Protein AF-A0A956NXB5-F1 (afdb_monomer)

pLDDT: mean 89.92, std 10.33, range [48.19, 98.12]

Foldseek 3Di:
DDDDPVVCPPPVVVVVCVPVVVVVVVVVVCLVVQDPPNHDDHPCCCVCVVPVVVLLVLVLCCVPPNVVCQQKDCVPPNIDGCPVVCVPPNVPPVSVVSNVD

Solvent-accessible surface area (backbone atoms only — not comparable to full-atom values): 5960 Å² total; per-residue (Å²): 134,86,87,48,77,71,61,51,62,72,79,38,50,68,61,51,44,69,53,49,52,58,51,52,52,52,49,50,48,34,48,75,69,21,24,60,91,64,37,90,42,61,88,54,55,59,60,42,66,78,44,49,52,57,51,48,51,49,54,32,39,25,76,76,76,39,64,73,44,56,54,40,32,66,82,49,82,90,42,40,77,27,54,68,54,36,72,75,73,51,69,53,81,74,50,55,53,62,64,78,105

Secondary structure (DSSP, 8-state):
----HHHHHHH-HHHHHHHHHHHHHHHHHHHHTTBTTSSSB-TTHHHIIIIIHHHHHHHHHHHHT-GGGGTEETTSTT-EE-HHHIIIII--GGGGHHHH-

Radius of gyration: 21.87 Å; Cα contacts (8 Å, |Δi|>4): 60; chains: 1; bounding box: 40×36×57 Å

Sequence (101 aa):
MQFSIKSLFKNQWPLLLSFFVPAFILLGIYIVQGVYPFGNDSLMTVDLGQQYVDFFAYYRQTFYEDPSSFFYSFSKAIGGDMVGLWAYYLTSPFNIIFVIF

Mean predicted aligned error: 7.04 Å

Structure (mmCIF, N/CA/C/O backbone):
data_AF-A0A956NXB5-F1
#
_entry.id   AF-A0A956NXB5-F1
#
loop_
_atom_site.group_PDB
_atom_site.id
_atom_site.type_symbol
_atom_site.label_atom_id
_atom_site.label_alt_id
_atom_site.label_comp_id
_atom_site.label_asym_id
_atom_site.label_entity_id
_atom_site.label_seq_id
_atom_site.pdbx_PDB_ins_code
_atom_site.Cartn_x
_atom_site.Cartn_y
_atom_site.Cartn_z
_atom_site.occupancy
_atom_site.B_iso_or_equiv
_atom_site.auth_seq_id
_atom_site.auth_comp_id
_atom_site.auth_asym_id
_atom_site.auth_atom_id
_atom_site.pdbx_PDB_model_num
ATOM 1 N N . MET A 1 1 ? -4.749 -23.260 33.055 1.00 48.19 1 MET A N 1
ATOM 2 C CA . MET A 1 1 ? -5.227 -21.861 33.007 1.00 48.19 1 MET A CA 1
ATOM 3 C C . MET A 1 1 ? -6.574 -21.856 32.293 1.00 48.19 1 MET A C 1
ATOM 5 O O . MET A 1 1 ? -6.602 -22.016 31.083 1.00 48.19 1 MET A O 1
ATOM 9 N N . GLN A 1 2 ? -7.693 -21.819 33.024 1.00 53.34 2 GLN A N 1
ATOM 10 C CA . GLN A 1 2 ? -9.025 -21.785 32.406 1.00 53.34 2 GLN A CA 1
ATOM 11 C C . GLN A 1 2 ? -9.355 -20.335 32.041 1.00 53.34 2 GLN A C 1
ATOM 13 O O . GLN A 1 2 ? -9.703 -19.538 32.909 1.00 53.34 2 GLN A O 1
ATOM 18 N N . PHE A 1 3 ? -9.197 -19.979 30.766 1.00 57.09 3 PHE A N 1
ATOM 19 C CA . PHE A 1 3 ? -9.703 -18.712 30.242 1.00 57.09 3 PHE A CA 1
ATOM 20 C C . PHE A 1 3 ? -11.235 -18.757 30.310 1.00 57.09 3 PHE A C 1
ATOM 22 O O . PHE A 1 3 ? -11.877 -19.497 29.571 1.00 57.09 3 PHE A O 1
ATOM 29 N N . SER A 1 4 ? -11.827 -18.013 31.243 1.00 64.94 4 SER A N 1
ATOM 30 C CA . SER A 1 4 ? -13.279 -17.884 31.348 1.00 64.94 4 SER A CA 1
ATOM 31 C C . SER A 1 4 ? -13.708 -16.627 30.606 1.00 64.94 4 SER A C 1
ATOM 33 O O . SER A 1 4 ? -13.203 -15.547 30.890 1.00 64.94 4 SER A O 1
ATOM 35 N N . ILE A 1 5 ? -14.679 -16.722 29.694 1.00 66.31 5 ILE A N 1
ATOM 36 C CA . ILE A 1 5 ? -15.220 -15.553 28.970 1.00 66.31 5 ILE A CA 1
ATOM 37 C C . ILE A 1 5 ? -15.674 -14.457 29.951 1.00 66.31 5 ILE A C 1
ATOM 39 O O . ILE A 1 5 ? -15.508 -13.269 29.692 1.00 66.31 5 ILE A O 1
ATOM 43 N N . LYS A 1 6 ? -16.152 -14.840 31.142 1.00 63.31 6 LYS A N 1
ATOM 44 C CA . LYS A 1 6 ? -16.540 -13.896 32.200 1.00 63.31 6 LYS A CA 1
ATOM 45 C C . LYS A 1 6 ? -15.370 -13.050 32.727 1.00 63.31 6 LYS A C 1
ATOM 47 O O . LYS A 1 6 ? -15.609 -11.937 33.192 1.00 63.31 6 LYS A O 1
ATOM 52 N N . SER A 1 7 ? -14.123 -13.530 32.659 1.00 62.00 7 SER A N 1
ATOM 53 C CA . SER A 1 7 ? -12.951 -12.759 33.101 1.00 62.00 7 SER A CA 1
ATOM 54 C C . SER A 1 7 ? -12.508 -11.704 32.088 1.00 62.00 7 SER A C 1
ATOM 56 O O . SER A 1 7 ? -11.938 -10.699 32.505 1.00 62.00 7 SER A O 1
ATOM 58 N N . LEU A 1 8 ? -12.809 -11.881 30.793 1.00 61.97 8 LEU A N 1
ATOM 59 C CA . LEU A 1 8 ? -12.575 -10.854 29.766 1.00 61.97 8 LEU A CA 1
ATOM 60 C C . LEU A 1 8 ? -13.410 -9.598 30.055 1.00 61.97 8 LEU A C 1
ATOM 62 O O . LEU A 1 8 ? -12.897 -8.485 30.062 1.00 61.97 8 LEU A O 1
ATOM 66 N N . PHE A 1 9 ? -14.690 -9.767 30.383 1.00 65.94 9 PHE A N 1
ATOM 67 C CA . PHE A 1 9 ? -15.601 -8.631 30.543 1.00 65.94 9 PHE A CA 1
ATOM 68 C C . PHE A 1 9 ? -15.509 -7.917 31.898 1.00 65.94 9 PHE A C 1
ATOM 70 O O . PHE A 1 9 ? -15.888 -6.754 31.989 1.00 65.94 9 PHE A O 1
ATOM 77 N N . LYS A 1 10 ? -14.996 -8.563 32.954 1.00 68.69 10 LYS A N 1
ATOM 78 C CA . LYS A 1 10 ? -15.035 -7.981 34.307 1.00 68.69 10 LYS A CA 1
ATOM 79 C C . LYS A 1 10 ? -14.037 -6.832 34.514 1.00 68.69 10 LYS A C 1
ATOM 81 O O . LYS A 1 10 ? -14.403 -5.856 35.151 1.00 68.69 10 LYS A O 1
ATOM 86 N N . ASN A 1 11 ? -12.824 -6.925 33.955 1.00 75.56 11 ASN A N 1
ATOM 87 C CA . ASN A 1 11 ? -11.764 -5.912 34.125 1.00 75.56 11 ASN A CA 1
ATOM 88 C C . ASN A 1 11 ? -11.054 -5.495 32.819 1.00 75.56 11 ASN A C 1
ATOM 90 O O . ASN A 1 11 ? -10.191 -4.624 32.872 1.00 75.56 11 ASN A O 1
ATOM 94 N N . GLN A 1 12 ? -11.383 -6.076 31.655 1.00 83.00 12 GLN A N 1
ATOM 95 C CA . GLN A 1 12 ? -10.736 -5.727 30.375 1.00 83.00 12 GLN A CA 1
ATOM 96 C C . GLN A 1 12 ? -11.649 -4.971 29.403 1.00 83.00 12 GLN A C 1
ATOM 98 O O . GLN A 1 12 ? -11.305 -4.793 28.237 1.00 83.00 12 GLN A O 1
ATOM 103 N N . TRP A 1 13 ? -12.787 -4.458 29.879 1.00 85.75 13 TRP A N 1
ATOM 104 C CA . TRP A 1 13 ? -13.688 -3.637 29.069 1.00 85.75 13 TRP A CA 1
ATOM 105 C C . TRP A 1 13 ? -13.007 -2.425 28.394 1.00 85.75 13 TRP A C 1
ATOM 107 O O . TRP A 1 13 ? -13.366 -2.159 27.246 1.00 85.75 13 TRP A O 1
ATOM 117 N N . PRO A 1 14 ? -11.991 -1.740 28.979 1.00 91.00 14 PRO A N 1
ATOM 118 C CA . PRO A 1 14 ? -11.312 -0.653 28.274 1.00 91.00 14 PRO A CA 1
ATOM 119 C C . PRO A 1 14 ? -10.522 -1.155 27.060 1.00 91.00 14 PRO A C 1
ATOM 121 O O . PRO A 1 14 ? -10.494 -0.477 26.040 1.00 91.00 14 PRO A O 1
ATOM 124 N N . LEU A 1 15 ? -9.938 -2.360 27.141 1.00 91.38 15 LEU A N 1
ATOM 125 C CA . LEU A 1 15 ? -9.215 -2.987 26.027 1.00 91.38 15 LEU A CA 1
ATOM 126 C C . LEU A 1 15 ? -10.168 -3.391 24.897 1.00 91.38 15 LEU A C 1
ATOM 128 O O . LEU A 1 15 ? -9.852 -3.228 23.719 1.00 91.38 15 LEU A O 1
ATOM 132 N N . LEU A 1 16 ? -11.362 -3.875 25.254 1.00 91.25 16 LEU A N 1
ATOM 133 C CA . LEU A 1 16 ? -12.409 -4.153 24.272 1.00 91.25 16 LEU A CA 1
ATOM 134 C C . LEU A 1 16 ? -12.843 -2.859 23.576 1.00 91.25 16 LEU A C 1
ATOM 136 O O . LEU A 1 16 ? -12.905 -2.821 22.350 1.00 91.25 16 LEU A O 1
ATOM 140 N N . LEU A 1 17 ? -13.073 -1.776 24.323 1.00 93.56 17 LEU A N 1
ATOM 141 C CA . LEU A 1 17 ? -13.428 -0.490 23.723 1.00 93.56 17 LEU A CA 1
ATOM 142 C C . LEU A 1 17 ? -12.312 0.088 22.849 1.00 93.56 17 LEU A C 1
ATOM 144 O O . LEU A 1 17 ? -12.614 0.571 21.762 1.00 93.56 17 LEU A O 1
ATOM 148 N N . SER A 1 18 ? -11.042 0.007 23.256 1.00 94.19 18 SER A N 1
ATOM 149 C CA . SER A 1 18 ? -9.929 0.511 22.437 1.00 94.19 18 SER A CA 1
ATOM 150 C C . SER A 1 18 ? -9.793 -0.214 21.100 1.00 94.19 18 SER A C 1
ATOM 152 O O . SER A 1 18 ? -9.289 0.366 20.146 1.00 94.19 18 SER A O 1
ATOM 154 N N . PHE A 1 19 ? -10.253 -1.463 21.019 1.00 93.75 19 PHE A N 1
ATOM 155 C CA . PHE A 1 19 ? -10.300 -2.212 19.768 1.00 93.75 19 PHE A CA 1
ATOM 156 C C . PHE A 1 19 ? -11.563 -1.890 18.955 1.00 93.75 19 PHE A C 1
ATOM 158 O O . PHE A 1 19 ? -11.482 -1.544 17.778 1.00 93.75 19 PHE A O 1
ATOM 165 N N . PHE A 1 20 ? -12.739 -1.980 19.582 1.00 97.12 20 PHE A N 1
ATOM 166 C CA . PHE A 1 20 ? -14.013 -1.891 18.871 1.00 97.12 20 PHE A CA 1
ATOM 167 C C . PHE A 1 20 ? -14.402 -0.467 18.479 1.00 97.12 20 PHE A C 1
ATOM 169 O O . PHE A 1 20 ? -14.965 -0.280 17.405 1.00 97.12 20 PHE A O 1
ATOM 176 N N . VAL A 1 21 ? -14.112 0.542 19.304 1.00 97.56 21 VAL A N 1
ATOM 177 C CA . VAL A 1 21 ? -14.518 1.925 19.010 1.00 97.56 21 VAL A CA 1
ATOM 178 C C . VAL A 1 21 ? -13.869 2.435 17.714 1.00 97.56 21 VAL A C 1
ATOM 180 O O . VAL A 1 21 ? -14.619 2.854 16.833 1.00 97.56 21 VAL A O 1
ATOM 183 N N . PRO A 1 22 ? -12.537 2.345 17.509 1.00 97.94 22 PRO A N 1
ATOM 184 C CA . PRO A 1 22 ? -11.931 2.747 16.239 1.00 97.94 22 PRO A CA 1
ATOM 185 C C . PRO A 1 22 ? -12.432 1.915 15.056 1.00 97.94 22 PRO A C 1
ATOM 187 O O . PRO A 1 22 ? -12.695 2.470 13.992 1.00 97.94 22 PRO A O 1
ATOM 190 N N . ALA A 1 23 ? -12.618 0.603 15.247 1.00 97.50 23 ALA A N 1
ATOM 191 C CA . ALA A 1 23 ? -13.108 -0.287 14.198 1.00 97.50 23 ALA A CA 1
ATOM 192 C C . ALA A 1 23 ? -14.518 0.099 13.721 1.00 97.50 23 ALA A C 1
ATOM 194 O O . ALA A 1 23 ? -14.756 0.175 12.519 1.00 97.50 23 ALA A O 1
ATOM 195 N N . PHE A 1 24 ? -15.441 0.397 14.641 1.00 98.06 24 PHE A N 1
ATOM 196 C CA . PHE A 1 24 ? -16.800 0.814 14.287 1.00 98.06 24 PHE A CA 1
ATOM 197 C C . PHE A 1 24 ? -16.859 2.226 13.705 1.00 98.06 24 PHE A C 1
ATOM 199 O O . PHE A 1 24 ? -17.654 2.464 12.798 1.00 98.06 24 PHE A O 1
ATOM 206 N N . ILE A 1 25 ? -16.012 3.150 14.172 1.00 98.12 25 ILE A N 1
ATOM 207 C CA . ILE A 1 25 ? -15.893 4.481 13.561 1.00 98.12 25 ILE A CA 1
ATOM 208 C C . ILE A 1 25 ? -15.418 4.347 12.111 1.00 98.12 25 ILE A C 1
ATOM 210 O O . ILE A 1 25 ? -16.049 4.899 11.212 1.00 98.12 25 ILE A O 1
ATOM 214 N N . LEU A 1 26 ? -14.353 3.577 11.870 1.00 96.81 26 LEU A N 1
ATOM 215 C CA . LEU A 1 26 ? -13.822 3.347 10.526 1.00 96.81 26 LEU A CA 1
ATOM 216 C C . LEU A 1 26 ? -14.841 2.639 9.625 1.00 96.81 26 LEU A C 1
ATOM 218 O O . LEU A 1 26 ? -15.034 3.044 8.483 1.00 96.81 26 LEU A O 1
ATOM 222 N N . LEU A 1 27 ? -15.551 1.639 10.155 1.00 97.12 27 LEU A N 1
ATOM 223 C CA . LEU A 1 27 ? -16.639 0.970 9.446 1.00 97.12 27 LEU A CA 1
ATOM 224 C C . LEU A 1 27 ? -17.746 1.955 9.051 1.00 97.12 27 LEU A C 1
ATOM 226 O O . LEU A 1 27 ? -18.206 1.935 7.913 1.00 97.12 27 LEU A O 1
ATOM 230 N N . GLY A 1 28 ? -18.150 2.840 9.966 1.00 97.81 28 GLY A N 1
ATOM 231 C CA . GLY A 1 28 ? -19.125 3.891 9.684 1.00 97.81 28 GLY A CA 1
ATOM 232 C C . GLY A 1 28 ? -18.659 4.833 8.574 1.00 97.81 28 GLY A C 1
ATOM 233 O O . GLY A 1 28 ? -19.438 5.153 7.680 1.00 97.81 28 GLY A O 1
ATOM 234 N N . ILE A 1 29 ? -17.378 5.216 8.578 1.00 95.81 29 ILE A N 1
ATOM 235 C CA . ILE A 1 29 ? -16.776 6.023 7.506 1.00 95.81 29 ILE A CA 1
ATOM 236 C C . ILE A 1 29 ? -16.841 5.279 6.168 1.00 95.81 29 ILE A C 1
ATOM 238 O O . ILE A 1 29 ? -17.269 5.869 5.180 1.00 95.81 29 ILE A O 1
ATOM 242 N N . TYR A 1 30 ? -16.476 3.995 6.127 1.00 95.38 30 TYR A N 1
ATOM 243 C CA . TYR A 1 30 ? -16.535 3.185 4.905 1.00 95.38 30 TYR A CA 1
ATOM 244 C C . TYR A 1 30 ? -17.954 3.045 4.357 1.00 95.38 30 TYR A C 1
ATOM 246 O O . TYR A 1 30 ? -18.144 3.130 3.147 1.00 95.38 30 TYR A O 1
ATOM 254 N N . ILE A 1 31 ? -18.953 2.905 5.232 1.00 96.38 31 ILE A N 1
ATOM 255 C CA . ILE A 1 31 ? -20.363 2.892 4.830 1.00 96.38 31 ILE A CA 1
ATOM 256 C C . ILE A 1 31 ? -20.761 4.240 4.215 1.00 96.38 31 ILE A C 1
ATOM 258 O O . ILE A 1 31 ? -21.333 4.266 3.129 1.00 96.38 31 ILE A O 1
ATOM 262 N N . VAL A 1 32 ? -20.444 5.359 4.875 1.00 96.56 32 VAL A N 1
ATOM 263 C CA . VAL A 1 32 ? -20.811 6.709 4.401 1.00 96.56 32 VAL A CA 1
ATOM 264 C C . VAL A 1 32 ? -20.106 7.069 3.093 1.00 96.56 32 VAL A C 1
ATOM 266 O O . VAL A 1 32 ? -20.707 7.713 2.238 1.00 96.56 32 VAL A O 1
ATOM 269 N N . GLN A 1 33 ? -18.853 6.649 2.921 1.00 94.06 33 GLN A N 1
ATOM 270 C CA . GLN A 1 33 ? -18.087 6.875 1.694 1.00 94.06 33 GLN A CA 1
ATOM 271 C C . GLN A 1 33 ? -18.410 5.873 0.577 1.00 94.06 33 GLN A C 1
ATOM 273 O O . GLN A 1 33 ? -17.857 6.000 -0.506 1.00 94.06 33 GLN A O 1
ATOM 278 N N . GLY A 1 34 ? -19.279 4.881 0.807 1.00 95.31 34 GLY A N 1
ATOM 279 C CA . GLY A 1 34 ? -19.629 3.897 -0.220 1.00 95.31 34 GLY A CA 1
ATOM 280 C C . GLY A 1 34 ? -18.472 2.971 -0.607 1.00 95.31 34 GLY A C 1
ATOM 281 O O . GLY A 1 34 ? -18.416 2.490 -1.739 1.00 95.31 34 GLY A O 1
ATOM 282 N N . VAL A 1 35 ? -17.556 2.703 0.325 1.00 95.25 35 VAL A N 1
ATOM 283 C CA . VAL A 1 35 ? -16.454 1.762 0.111 1.00 95.25 35 VAL A CA 1
ATOM 284 C C . VAL A 1 35 ? -17.008 0.339 0.086 1.00 95.25 35 VAL A C 1
ATOM 286 O O . VAL A 1 35 ? -17.818 -0.039 0.938 1.00 95.25 35 VAL A O 1
ATOM 289 N N . TYR A 1 36 ? -16.562 -0.472 -0.871 1.00 93.50 36 TYR A N 1
ATOM 290 C CA . TYR A 1 36 ? -16.919 -1.884 -0.974 1.00 93.50 36 TYR A CA 1
ATOM 291 C C . TYR A 1 36 ? -16.689 -2.608 0.369 1.00 93.50 36 TYR A C 1
ATOM 293 O O . TYR A 1 36 ? -15.617 -2.469 0.964 1.00 93.50 36 TYR A O 1
ATOM 301 N N . PRO A 1 37 ? -17.660 -3.396 0.871 1.00 93.00 37 PRO A N 1
ATOM 302 C CA . PRO A 1 37 ? -18.860 -3.894 0.184 1.00 93.00 37 PRO A CA 1
ATOM 303 C C . PRO A 1 37 ? -20.108 -2.997 0.272 1.00 93.00 37 PRO A C 1
ATOM 305 O O . PRO A 1 37 ? -21.169 -3.397 -0.198 1.00 93.00 37 PRO A O 1
ATOM 308 N N . PHE A 1 38 ? -20.029 -1.819 0.892 1.00 95.94 38 PHE A N 1
ATOM 309 C CA . PHE A 1 38 ? -21.192 -0.955 1.150 1.00 95.94 38 PHE A CA 1
ATOM 310 C C . PHE A 1 38 ? -21.523 0.004 -0.000 1.00 95.94 38 PHE A C 1
ATOM 312 O O . PHE A 1 38 ? -22.589 0.615 -0.010 1.00 95.94 38 PHE A O 1
ATOM 319 N N . GLY A 1 39 ? -20.636 0.098 -0.985 1.00 93.69 39 GLY A N 1
ATOM 320 C CA . GLY A 1 39 ? -20.866 0.761 -2.260 1.00 93.69 39 GLY A CA 1
ATOM 321 C C . GLY A 1 39 ? -19.895 0.240 -3.318 1.00 93.69 39 GLY A C 1
ATOM 322 O O . GLY A 1 39 ? -19.365 -0.866 -3.193 1.00 93.69 39 GLY A O 1
ATOM 323 N N . ASN A 1 40 ? -19.690 1.032 -4.368 1.00 94.06 40 ASN A N 1
ATOM 324 C CA . ASN A 1 40 ? -18.890 0.634 -5.529 1.00 94.06 40 ASN A CA 1
ATOM 325 C C . ASN A 1 40 ? -17.442 1.146 -5.479 1.00 94.06 40 ASN A C 1
ATOM 327 O O . ASN A 1 40 ? -16.639 0.750 -6.323 1.00 94.06 40 ASN A O 1
ATOM 331 N N . ASP A 1 41 ? -17.105 2.006 -4.516 1.00 91.62 41 ASP A N 1
ATOM 332 C CA . ASP A 1 41 ? -15.780 2.614 -4.435 1.00 91.62 41 ASP A CA 1
ATOM 333 C C . ASP A 1 41 ? -14.787 1.686 -3.727 1.00 91.62 41 ASP A C 1
ATOM 335 O O . ASP A 1 41 ? -15.138 0.894 -2.850 1.00 91.62 41 ASP A O 1
ATOM 339 N N . SER A 1 42 ? -13.512 1.770 -4.104 1.00 89.38 42 SER A N 1
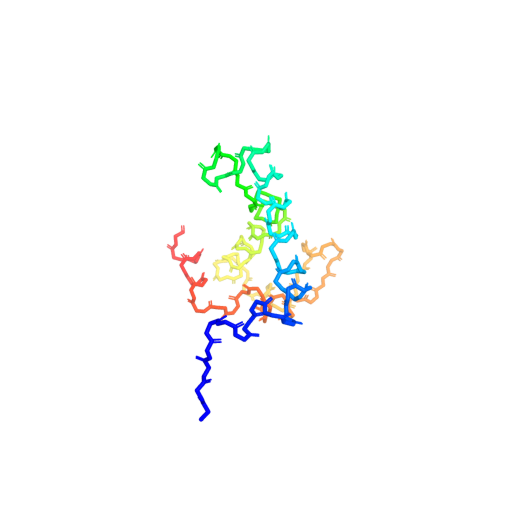ATOM 340 C CA . SER A 1 42 ? -12.446 0.959 -3.511 1.00 89.38 42 SER A CA 1
ATOM 341 C C . SER A 1 42 ? -11.583 1.790 -2.571 1.00 89.38 42 SER A C 1
ATOM 343 O O . SER A 1 42 ? -11.156 2.893 -2.920 1.00 89.38 42 SER A O 1
ATOM 345 N N . LEU A 1 43 ? -11.226 1.222 -1.416 1.00 88.50 43 LEU A N 1
ATOM 346 C CA . LEU A 1 43 ? -10.243 1.827 -0.512 1.00 88.50 43 LEU A CA 1
ATOM 347 C C . LEU A 1 43 ? -8.879 2.006 -1.197 1.00 88.50 43 LEU A C 1
ATOM 349 O O . LEU A 1 43 ? -8.143 2.938 -0.895 1.00 88.50 43 LEU A O 1
ATOM 353 N N . MET A 1 44 ? -8.558 1.127 -2.148 1.00 85.88 44 MET A N 1
ATOM 354 C CA . MET A 1 44 ? -7.261 1.116 -2.819 1.00 85.88 44 MET A CA 1
ATOM 355 C C . MET A 1 44 ? -7.137 2.185 -3.908 1.00 85.88 44 MET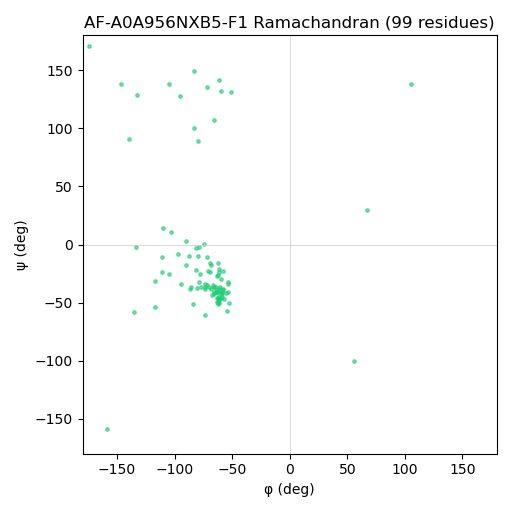 A C 1
ATOM 357 O O . MET A 1 44 ? -6.083 2.281 -4.514 1.00 85.88 44 MET A O 1
ATOM 361 N N . THR A 1 45 ? -8.173 2.982 -4.187 1.00 83.88 45 THR A N 1
ATOM 362 C CA . THR A 1 45 ? -8.201 3.887 -5.352 1.00 83.88 45 THR A CA 1
ATOM 363 C C . THR A 1 45 ? -7.010 4.847 -5.397 1.00 83.88 45 THR A C 1
ATOM 365 O O . THR A 1 45 ? -6.422 5.040 -6.460 1.00 83.88 45 THR A O 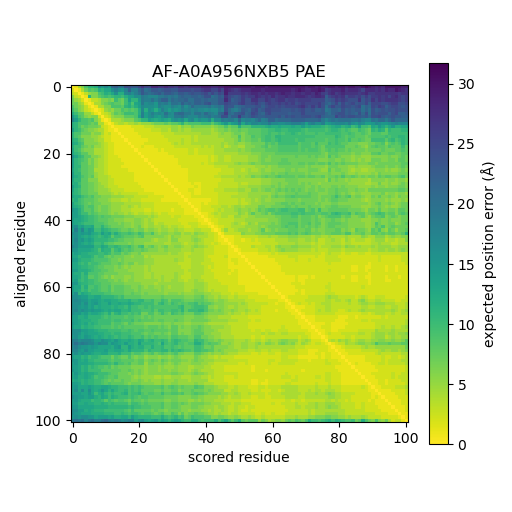1
ATOM 368 N N . VAL A 1 46 ? -6.628 5.417 -4.250 1.00 86.69 46 VAL A N 1
ATOM 369 C CA . VAL A 1 46 ? -5.527 6.388 -4.184 1.00 86.69 46 VAL A CA 1
ATOM 370 C C . VAL A 1 46 ? -4.184 5.686 -4.345 1.00 86.69 46 VAL A C 1
ATOM 372 O O . VAL A 1 46 ? -3.491 5.946 -5.321 1.00 86.69 46 VAL A O 1
ATOM 375 N N . ASP A 1 47 ? -3.837 4.764 -3.448 1.00 90.62 47 ASP A N 1
ATOM 376 C CA . ASP A 1 47 ? -2.519 4.118 -3.472 1.00 90.62 47 ASP A CA 1
ATOM 377 C C . ASP A 1 47 ? -2.314 3.287 -4.745 1.00 90.62 47 ASP A C 1
ATOM 379 O O . ASP A 1 47 ? -1.247 3.330 -5.361 1.00 90.62 47 ASP A O 1
ATOM 383 N N . LEU A 1 48 ? -3.345 2.556 -5.188 1.00 90.25 48 LEU A N 1
ATOM 384 C CA . LEU A 1 48 ? -3.264 1.758 -6.408 1.00 90.25 48 LEU A CA 1
ATOM 385 C C . LEU A 1 48 ? -3.000 2.657 -7.614 1.00 90.25 48 LEU A C 1
ATOM 387 O O . LEU A 1 48 ? -2.077 2.393 -8.380 1.00 90.25 48 LEU A O 1
ATOM 391 N N . GLY A 1 49 ? -3.790 3.722 -7.759 1.00 89.38 49 GLY A N 1
ATOM 392 C CA . GLY A 1 49 ? -3.722 4.611 -8.914 1.00 89.38 49 GLY A CA 1
ATOM 393 C C . GLY A 1 49 ? -2.506 5.534 -8.921 1.00 89.38 49 GLY A C 1
ATOM 394 O O . GLY A 1 49 ? -1.972 5.804 -9.987 1.00 89.38 49 GLY A O 1
ATOM 395 N N . GLN A 1 50 ? -2.072 6.029 -7.762 1.00 89.25 50 GLN A N 1
ATOM 396 C CA . GLN A 1 50 ? -0.985 7.012 -7.663 1.00 89.25 50 GLN A CA 1
ATOM 397 C C . GLN A 1 50 ? 0.404 6.384 -7.527 1.00 89.25 50 GLN A C 1
ATOM 399 O O . GLN A 1 50 ? 1.397 7.085 -7.691 1.00 89.25 50 GLN A O 1
ATOM 404 N N . GLN A 1 51 ? 0.494 5.103 -7.162 1.00 91.75 51 GLN A N 1
ATOM 405 C CA . GLN A 1 51 ? 1.776 4.484 -6.838 1.00 91.75 51 GLN A CA 1
ATOM 406 C C . GLN A 1 51 ? 1.933 3.101 -7.468 1.00 91.75 51 GLN A C 1
ATOM 408 O O . GLN A 1 51 ? 2.883 2.863 -8.213 1.00 91.75 51 GLN A O 1
ATOM 413 N N . TYR A 1 52 ? 1.024 2.167 -7.180 1.00 93.00 52 TYR A N 1
ATOM 414 C CA . TYR A 1 52 ? 1.232 0.771 -7.580 1.00 93.00 52 TYR A CA 1
ATOM 415 C C . TYR A 1 52 ? 1.127 0.546 -9.089 1.00 93.00 52 TYR A C 1
ATOM 417 O O . TYR A 1 52 ? 1.892 -0.256 -9.620 1.00 93.00 52 TYR A O 1
ATOM 425 N N . VAL A 1 53 ? 0.225 1.243 -9.789 1.00 93.44 53 VAL A N 1
ATOM 426 C CA . VAL A 1 53 ? 0.126 1.148 -11.256 1.00 93.44 53 VAL A CA 1
ATOM 427 C C . VAL A 1 53 ? 1.462 1.508 -11.908 1.00 93.44 53 VAL A C 1
ATOM 429 O O . VAL A 1 53 ? 1.965 0.733 -12.721 1.00 93.44 53 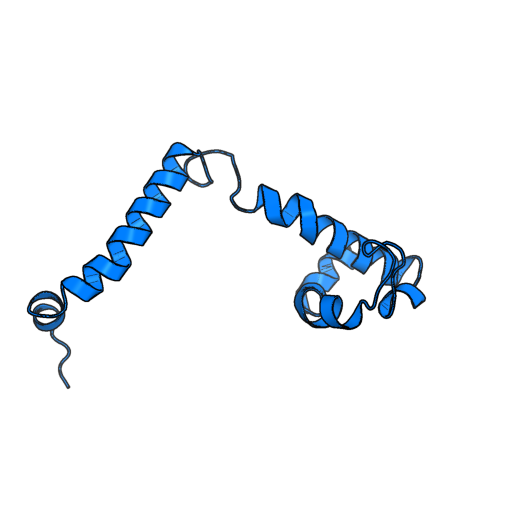VAL A O 1
ATOM 432 N N . ASP A 1 54 ? 2.083 2.611 -11.488 1.00 93.56 54 ASP A N 1
ATOM 433 C CA . ASP A 1 54 ? 3.382 3.040 -12.014 1.00 93.56 54 ASP A CA 1
ATOM 434 C C . ASP A 1 54 ? 4.497 2.053 -11.656 1.00 93.56 54 ASP A C 1
ATOM 436 O O . ASP A 1 54 ? 5.380 1.778 -12.468 1.00 93.56 54 ASP A O 1
ATOM 440 N N . PHE A 1 55 ? 4.450 1.462 -10.461 1.00 95.06 55 PHE A N 1
ATOM 441 C CA . PHE A 1 55 ? 5.435 0.466 -10.041 1.00 95.06 55 PHE A CA 1
ATOM 442 C C . PHE A 1 55 ? 5.352 -0.811 -10.871 1.00 95.06 55 PHE A C 1
ATOM 444 O O . PHE A 1 55 ? 6.392 -1.355 -11.239 1.00 95.06 55 PHE A O 1
ATOM 451 N N . PHE A 1 56 ? 4.148 -1.286 -11.191 1.00 95.12 56 PHE A N 1
ATOM 452 C CA . PHE A 1 56 ? 3.972 -2.461 -12.042 1.00 95.12 56 PHE A CA 1
ATOM 453 C C . PHE A 1 56 ? 4.276 -2.162 -13.513 1.00 95.12 56 PHE A C 1
ATOM 455 O O . PHE A 1 56 ? 4.848 -3.012 -14.196 1.00 95.12 56 PHE A O 1
ATOM 462 N N . ALA A 1 57 ? 3.986 -0.949 -13.990 1.00 93.94 57 ALA A N 1
ATOM 463 C CA . ALA A 1 57 ? 4.422 -0.503 -15.310 1.00 93.94 57 ALA A CA 1
ATOM 464 C C . ALA A 1 57 ? 5.956 -0.489 -15.407 1.00 93.94 57 ALA A C 1
ATOM 466 O O . ALA A 1 57 ? 6.517 -1.081 -16.328 1.00 93.94 57 ALA A O 1
ATOM 467 N N . TYR A 1 58 ? 6.634 0.090 -14.410 1.00 95.25 58 TYR A N 1
ATOM 468 C CA . TYR A 1 58 ? 8.091 0.061 -14.296 1.00 95.25 58 TYR A CA 1
ATOM 469 C C . TYR A 1 58 ? 8.631 -1.373 -14.212 1.00 95.25 58 TYR A C 1
ATOM 471 O O . TYR A 1 58 ? 9.546 -1.718 -14.951 1.00 95.25 58 TYR A O 1
ATOM 479 N N . TYR A 1 59 ? 8.031 -2.235 -13.384 1.00 95.81 59 TYR A N 1
ATOM 480 C CA . TYR A 1 59 ? 8.398 -3.650 -13.270 1.00 95.81 59 TYR A CA 1
ATOM 481 C C . TYR A 1 59 ? 8.407 -4.326 -14.645 1.00 95.81 59 TYR A C 1
ATOM 483 O O . TYR A 1 59 ? 9.404 -4.928 -15.039 1.00 95.81 59 TYR A O 1
ATOM 491 N N . ARG A 1 60 ? 7.329 -4.160 -15.418 1.00 95.19 60 ARG A N 1
ATOM 492 C CA . ARG A 1 60 ? 7.193 -4.724 -16.765 1.00 95.19 60 ARG A CA 1
ATOM 493 C C . ARG A 1 60 ? 8.185 -4.109 -17.756 1.00 95.19 60 ARG A C 1
ATOM 495 O O . ARG A 1 60 ? 8.811 -4.847 -18.518 1.00 95.19 60 ARG A O 1
ATOM 502 N N . GLN A 1 61 ? 8.371 -2.791 -17.715 1.00 94.50 61 GLN A N 1
ATOM 503 C CA . GLN A 1 61 ? 9.347 -2.075 -18.539 1.00 94.50 61 GLN A CA 1
ATOM 504 C C . GLN A 1 61 ? 10.772 -2.588 -18.294 1.00 94.50 61 GLN A C 1
ATOM 506 O O . GLN A 1 61 ? 11.512 -2.815 -19.250 1.00 94.50 61 GLN A O 1
ATOM 511 N N . THR A 1 62 ? 11.150 -2.836 -17.037 1.00 95.44 62 THR A N 1
ATOM 512 C CA . THR A 1 62 ? 12.471 -3.376 -16.700 1.00 95.44 62 THR A CA 1
ATOM 513 C C . THR A 1 62 ? 12.713 -4.744 -17.338 1.00 95.44 62 THR A C 1
ATOM 515 O O . THR A 1 62 ? 13.823 -5.021 -17.780 1.00 95.44 62 THR A O 1
ATOM 518 N N . PHE A 1 63 ? 11.697 -5.604 -17.436 1.00 94.56 63 PHE A N 1
ATOM 519 C CA . PHE A 1 63 ? 11.874 -6.927 -18.044 1.00 94.56 63 PHE A CA 1
ATOM 520 C C . PHE A 1 63 ? 11.855 -6.919 -19.577 1.00 94.56 63 PHE A C 1
ATOM 522 O O . PHE A 1 63 ? 12.598 -7.692 -20.181 1.00 94.56 63 PHE A O 1
ATOM 529 N N . TYR A 1 64 ? 11.021 -6.088 -20.211 1.00 94.62 64 TYR A N 1
ATOM 530 C CA . TYR A 1 64 ? 10.794 -6.160 -21.662 1.00 94.62 64 TYR A CA 1
ATOM 531 C C . TYR A 1 64 ? 11.468 -5.070 -22.489 1.00 94.62 64 TYR A C 1
ATOM 533 O O . TYR A 1 64 ? 11.717 -5.291 -23.673 1.00 94.62 64 TYR A O 1
ATOM 541 N N . GLU A 1 65 ? 11.740 -3.906 -21.905 1.00 93.94 65 GLU A N 1
ATOM 542 C CA . GLU A 1 65 ? 12.177 -2.726 -22.654 1.00 93.94 65 GLU A CA 1
ATOM 543 C C . GLU A 1 65 ? 13.583 -2.293 -22.245 1.00 93.94 65 GLU A C 1
ATOM 545 O O . GLU A 1 65 ? 14.465 -2.189 -23.096 1.00 93.94 65 GLU A O 1
ATOM 550 N N . ASP A 1 66 ? 13.813 -2.081 -20.947 1.00 93.31 66 ASP A N 1
ATOM 551 C CA . ASP A 1 66 ? 15.090 -1.588 -20.436 1.00 93.31 66 ASP A CA 1
ATOM 552 C C . ASP A 1 66 ? 15.512 -2.283 -19.129 1.00 93.31 66 ASP A C 1
ATOM 554 O O . ASP A 1 66 ? 15.227 -1.787 -18.033 1.00 93.31 66 ASP A O 1
ATOM 558 N N . PRO A 1 67 ? 16.272 -3.388 -19.212 1.00 92.25 67 PRO A N 1
ATOM 559 C CA . PRO A 1 67 ? 16.829 -4.065 -18.041 1.00 92.25 67 PRO A CA 1
ATOM 560 C C . PRO A 1 67 ? 17.786 -3.208 -17.209 1.00 92.25 67 PRO A C 1
ATOM 562 O O . PRO A 1 67 ? 17.985 -3.493 -16.027 1.00 92.25 67 PRO A O 1
ATOM 565 N N . SER A 1 68 ? 18.372 -2.148 -17.780 1.00 89.94 68 SER A N 1
ATOM 566 C CA . SER A 1 68 ? 19.257 -1.252 -17.026 1.00 89.94 68 SER A CA 1
ATOM 567 C C . SER A 1 68 ? 18.492 -0.424 -15.989 1.00 89.94 68 SER A C 1
ATOM 569 O O . SER A 1 68 ? 19.049 -0.074 -14.943 1.00 89.94 68 SER A O 1
ATOM 571 N N . SER A 1 69 ? 17.188 -0.227 -16.215 1.00 92.12 69 SER A N 1
ATOM 572 C CA . SER A 1 69 ? 16.299 0.481 -15.298 1.00 92.12 69 SER A CA 1
ATOM 573 C C . SER A 1 69 ? 16.159 -0.200 -13.933 1.00 92.12 69 SER A C 1
ATOM 575 O O . SER A 1 69 ? 15.748 0.462 -12.981 1.00 92.12 69 SER A O 1
ATOM 577 N N . PHE A 1 70 ? 16.550 -1.479 -13.796 1.00 94.69 70 PHE A N 1
ATOM 578 C CA . PHE A 1 70 ? 16.480 -2.266 -12.556 1.00 94.69 70 PHE A CA 1
ATOM 579 C C . PHE A 1 70 ? 17.159 -1.581 -11.362 1.00 94.69 70 PHE A C 1
ATOM 581 O O . PHE A 1 70 ? 16.636 -1.606 -10.249 1.00 94.69 70 PHE A O 1
ATOM 588 N N . PHE A 1 71 ? 18.315 -0.952 -11.585 1.00 95.06 71 PHE A N 1
ATOM 589 C CA . PHE A 1 71 ? 19.077 -0.302 -10.515 1.00 95.06 71 PHE A CA 1
ATOM 590 C C . PHE A 1 71 ? 18.762 1.187 -10.388 1.00 95.06 71 PHE A C 1
ATOM 592 O O . PHE A 1 71 ? 18.768 1.722 -9.282 1.00 95.06 71 PHE A O 1
ATOM 599 N N . TYR A 1 72 ? 18.475 1.868 -11.496 1.00 94.50 72 TYR A N 1
ATOM 600 C CA . TYR A 1 72 ? 18.293 3.314 -11.512 1.00 94.50 72 TYR A CA 1
ATOM 601 C C . TYR A 1 72 ? 17.245 3.717 -12.541 1.00 94.50 72 TYR A C 1
ATOM 603 O O . TYR A 1 72 ? 17.261 3.230 -13.666 1.00 94.50 72 TYR A O 1
ATOM 611 N N . SER A 1 73 ? 16.372 4.657 -12.186 1.00 94.31 73 SER A N 1
ATOM 612 C CA . SER A 1 73 ? 15.392 5.205 -13.122 1.00 94.31 73 SER A CA 1
ATOM 613 C C . SER A 1 73 ? 15.370 6.721 -13.065 1.00 94.31 73 SER A C 1
ATOM 615 O O . SER A 1 73 ? 15.184 7.302 -11.996 1.00 94.31 73 SER A O 1
ATOM 617 N N . PHE A 1 74 ? 15.476 7.357 -14.234 1.00 92.75 74 PHE A N 1
ATOM 618 C CA . PHE A 1 74 ? 15.247 8.796 -14.404 1.00 92.75 74 PHE A CA 1
ATOM 619 C C . PHE A 1 74 ? 13.778 9.191 -14.211 1.00 92.75 74 PHE A C 1
ATOM 621 O O . PHE A 1 74 ? 13.494 10.356 -13.960 1.00 92.75 74 PHE A O 1
ATOM 628 N N . SER A 1 75 ? 12.853 8.228 -14.271 1.00 91.12 75 SER A N 1
ATOM 629 C CA . SER A 1 75 ? 11.422 8.476 -14.046 1.00 91.12 75 SER A CA 1
ATOM 630 C C . SER A 1 75 ? 11.064 8.563 -12.558 1.00 91.12 75 SER A C 1
ATOM 632 O O . SER A 1 75 ? 9.962 8.974 -12.203 1.00 91.12 75 SER A O 1
ATOM 634 N N . LYS A 1 76 ? 11.992 8.215 -11.655 1.00 90.88 76 LYS A N 1
ATOM 635 C CA . LYS A 1 76 ? 11.805 8.391 -10.213 1.00 90.88 76 LYS A CA 1
ATOM 636 C C . LYS A 1 76 ? 12.068 9.848 -9.819 1.00 90.88 76 LYS A C 1
ATOM 638 O O . LYS A 1 76 ? 13.188 10.193 -9.451 1.00 90.88 76 LYS A O 1
ATOM 643 N N . ALA A 1 77 ? 11.040 10.694 -9.857 1.00 88.00 77 ALA A N 1
ATOM 644 C CA . ALA A 1 77 ? 11.139 12.132 -9.575 1.00 88.00 77 ALA A CA 1
ATOM 645 C C . ALA A 1 77 ? 12.185 12.849 -10.461 1.00 88.00 77 ALA A C 1
ATOM 647 O O . ALA A 1 77 ? 11.889 13.145 -11.610 1.00 88.00 77 ALA A O 1
ATOM 648 N N . ILE A 1 78 ? 13.394 13.122 -9.951 1.00 92.19 78 ILE A N 1
ATOM 649 C CA . ILE A 1 78 ? 14.520 13.710 -10.715 1.00 92.19 78 ILE A CA 1
ATOM 650 C C . ILE A 1 78 ? 15.595 12.677 -11.101 1.00 92.19 78 ILE A C 1
ATOM 652 O O . ILE A 1 78 ? 16.687 13.037 -11.536 1.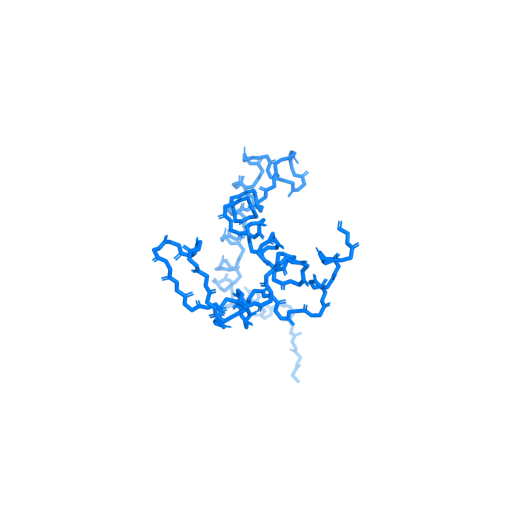00 92.19 78 ILE A O 1
ATOM 656 N N . GLY A 1 79 ? 15.296 11.396 -10.907 1.00 93.75 79 GLY A N 1
ATOM 657 C CA . GLY A 1 79 ? 16.216 10.279 -11.032 1.00 93.75 79 GLY A CA 1
ATOM 658 C C . GLY A 1 79 ? 16.633 9.718 -9.675 1.00 93.75 79 GLY A C 1
ATOM 659 O O . GLY A 1 79 ? 16.920 10.460 -8.733 1.00 93.75 79 GLY A O 1
ATOM 660 N N . GLY A 1 80 ? 16.688 8.391 -9.558 1.00 94.69 80 GLY A N 1
ATOM 661 C CA . GLY A 1 80 ? 17.142 7.757 -8.325 1.00 94.69 80 GLY A CA 1
ATOM 662 C C . GLY A 1 80 ? 17.287 6.241 -8.384 1.00 94.69 80 GLY A C 1
ATOM 663 O O . GLY A 1 80 ? 16.856 5.586 -9.332 1.00 94.69 80 GLY A O 1
ATOM 664 N N . ASP A 1 81 ? 17.885 5.706 -7.317 1.00 95.06 81 ASP A N 1
ATOM 665 C CA . ASP A 1 81 ? 18.029 4.266 -7.080 1.00 95.06 81 ASP A CA 1
ATOM 666 C C . ASP A 1 81 ? 16.666 3.566 -6.970 1.00 95.06 81 ASP A C 1
ATOM 668 O O . ASP A 1 81 ? 15.726 4.099 -6.366 1.00 95.06 81 ASP A O 1
ATOM 672 N N . MET A 1 82 ? 16.574 2.359 -7.525 1.00 96.31 82 MET A N 1
ATOM 673 C CA . MET A 1 82 ? 15.352 1.552 -7.550 1.00 96.31 82 MET A CA 1
ATOM 674 C C . MET A 1 82 ? 15.434 0.298 -6.675 1.00 96.31 82 MET A C 1
ATOM 676 O O . MET A 1 82 ? 14.396 -0.305 -6.407 1.00 96.31 82 MET A O 1
ATOM 680 N N . VAL A 1 83 ? 16.606 -0.077 -6.153 1.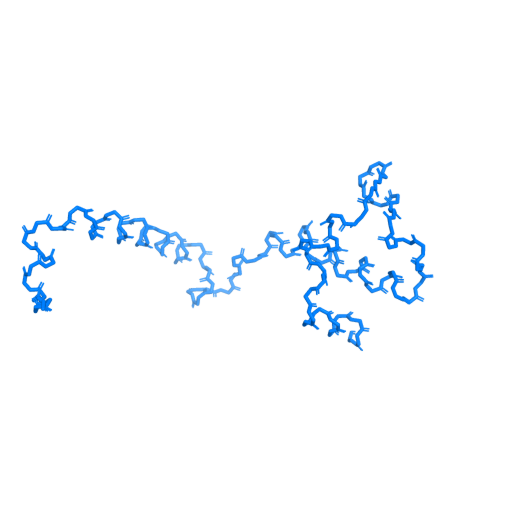00 94.94 83 VAL A N 1
ATOM 681 C CA . VAL A 1 83 ? 16.793 -1.327 -5.392 1.00 94.94 83 VAL A CA 1
ATOM 682 C C . VAL A 1 83 ? 15.883 -1.382 -4.163 1.00 94.94 83 VAL A C 1
ATOM 684 O O . VAL A 1 83 ? 15.260 -2.410 -3.891 1.00 94.94 83 VAL A O 1
ATOM 687 N N . GLY A 1 84 ? 15.739 -0.262 -3.448 1.00 94.62 84 GLY A N 1
ATOM 688 C CA . GLY A 1 84 ? 14.821 -0.179 -2.307 1.00 94.62 84 GLY A CA 1
ATOM 689 C C . GLY A 1 84 ? 13.348 -0.352 -2.696 1.00 94.62 84 GLY A C 1
ATOM 690 O O . GLY A 1 84 ? 12.589 -0.994 -1.971 1.00 94.62 84 GLY A O 1
ATOM 691 N N . LEU A 1 85 ? 12.948 0.174 -3.858 1.00 95.31 85 LEU A N 1
ATOM 692 C CA . LEU A 1 85 ? 11.590 0.018 -4.386 1.00 95.31 85 LEU A CA 1
ATOM 693 C C . LEU A 1 85 ? 11.337 -1.439 -4.771 1.00 95.31 85 LEU A C 1
ATOM 695 O O . LEU A 1 85 ? 10.296 -1.983 -4.405 1.00 95.31 85 LEU A O 1
ATOM 699 N N . TRP A 1 86 ? 12.307 -2.088 -5.422 1.00 95.62 86 TRP A N 1
ATOM 700 C CA . TRP A 1 86 ? 12.236 -3.513 -5.727 1.00 95.62 86 TRP A CA 1
ATOM 701 C C . TRP A 1 86 ? 11.996 -4.334 -4.468 1.00 95.62 86 TRP A C 1
ATOM 703 O O . TRP A 1 86 ? 10.972 -5.008 -4.368 1.00 95.62 86 TRP A O 1
ATOM 713 N N . ALA A 1 87 ? 12.886 -4.201 -3.483 1.00 95.19 87 ALA A N 1
ATOM 714 C CA . ALA A 1 87 ? 12.830 -4.964 -2.243 1.00 95.19 87 ALA A CA 1
ATOM 715 C C . ALA A 1 87 ? 11.512 -4.781 -1.476 1.00 95.19 87 ALA A C 1
ATOM 717 O O . ALA A 1 87 ? 11.009 -5.746 -0.904 1.00 95.19 87 ALA A O 1
ATOM 718 N N . TYR A 1 88 ? 10.958 -3.565 -1.462 1.00 94.31 88 TYR A N 1
ATOM 719 C CA . TYR A 1 88 ? 9.757 -3.260 -0.686 1.00 94.31 88 TYR A CA 1
ATOM 720 C C . TYR A 1 88 ? 8.450 -3.585 -1.428 1.00 94.31 88 TYR A C 1
ATOM 722 O O . TYR A 1 88 ? 7.504 -4.048 -0.797 1.00 94.31 88 TYR A O 1
ATOM 730 N N . TYR A 1 89 ? 8.384 -3.370 -2.748 1.00 94.25 89 TYR A N 1
ATOM 731 C CA . TYR A 1 89 ? 7.128 -3.454 -3.510 1.00 94.25 89 TYR A CA 1
ATOM 732 C C . TYR A 1 89 ? 7.096 -4.556 -4.577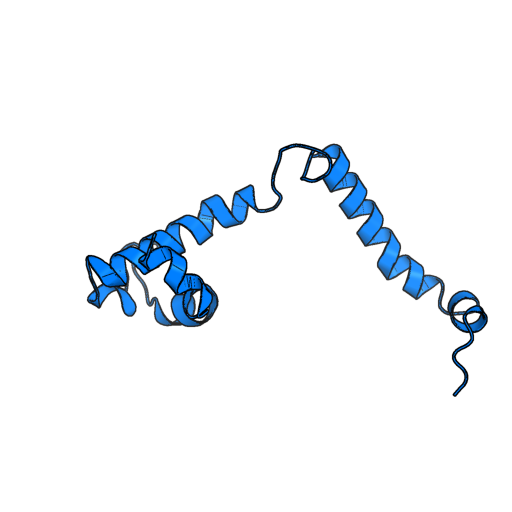 1.00 94.25 89 TYR A C 1
ATOM 734 O O . TYR A 1 89 ? 6.024 -5.095 -4.854 1.00 94.25 89 TYR A O 1
ATOM 742 N N . LEU A 1 90 ? 8.231 -4.905 -5.197 1.00 95.44 90 LEU A N 1
ATOM 743 C CA . LEU A 1 90 ? 8.230 -5.665 -6.456 1.00 95.44 90 LEU A CA 1
ATOM 744 C C . LEU A 1 90 ? 8.759 -7.100 -6.358 1.0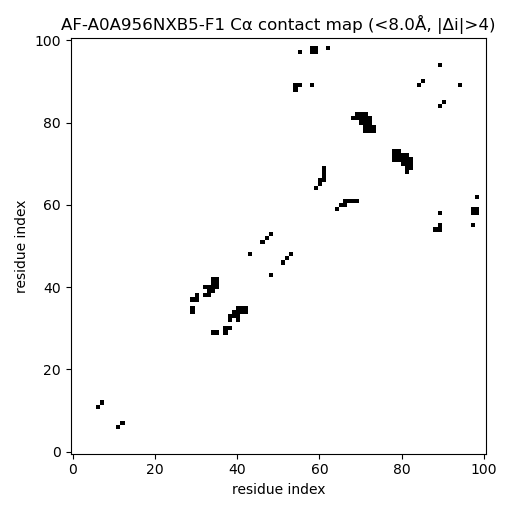0 95.44 90 LEU A C 1
ATOM 746 O O . LEU A 1 90 ? 8.351 -7.928 -7.168 1.00 95.44 90 LEU A O 1
ATOM 750 N N . THR A 1 91 ? 9.587 -7.444 -5.369 1.00 94.38 91 THR A N 1
ATOM 751 C CA . THR A 1 91 ? 10.216 -8.782 -5.278 1.00 94.38 91 THR A CA 1
ATOM 752 C C . THR A 1 91 ? 9.267 -9.902 -4.826 1.00 94.38 91 THR A C 1
ATOM 754 O O . THR A 1 91 ? 9.683 -11.054 -4.708 1.00 94.38 91 THR A O 1
ATOM 757 N N . SER A 1 92 ? 7.988 -9.610 -4.567 1.00 94.38 92 SER A N 1
ATOM 758 C CA . SER A 1 92 ? 6.997 -10.654 -4.284 1.00 94.38 92 SER A CA 1
ATOM 759 C C . SER A 1 92 ? 6.883 -11.620 -5.473 1.00 94.38 92 SER A C 1
ATOM 761 O O . SER A 1 92 ? 6.702 -11.162 -6.603 1.00 94.38 92 SER A O 1
ATOM 763 N N . PRO A 1 93 ? 6.912 -12.95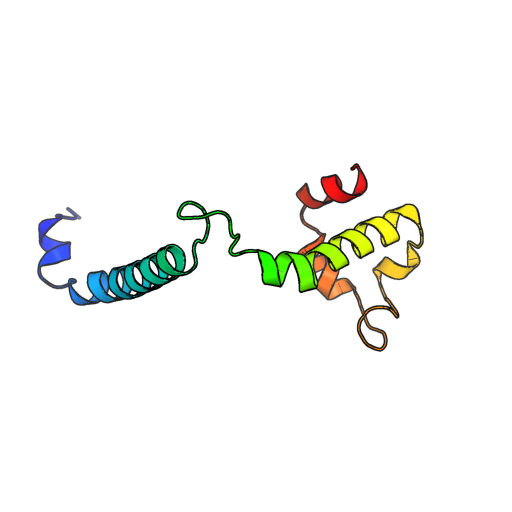1 -5.258 1.00 91.88 93 PRO A N 1
ATOM 764 C CA . PRO A 1 93 ? 6.812 -13.923 -6.349 1.00 91.88 93 PRO A CA 1
ATOM 765 C C . PRO A 1 93 ? 5.486 -13.825 -7.116 1.00 91.88 93 PRO A C 1
ATOM 767 O O . PRO A 1 93 ? 5.425 -14.200 -8.281 1.00 91.88 93 PRO A O 1
ATOM 770 N N . PHE A 1 94 ? 4.431 -13.285 -6.499 1.00 94.38 94 PHE A N 1
ATOM 771 C CA . PHE A 1 94 ? 3.142 -13.079 -7.162 1.00 94.38 94 PHE A CA 1
ATOM 772 C C . PHE A 1 94 ? 3.173 -11.963 -8.210 1.00 94.38 94 PHE A C 1
ATOM 774 O O . PHE A 1 94 ? 2.369 -11.982 -9.139 1.00 94.38 94 PHE A O 1
ATOM 781 N N . ASN A 1 95 ? 4.116 -11.023 -8.116 1.00 94.00 95 ASN A N 1
ATOM 782 C CA . ASN A 1 95 ? 4.181 -9.898 -9.046 1.00 94.00 95 ASN A CA 1
ATOM 783 C C . ASN A 1 95 ? 4.595 -10.315 -10.460 1.00 94.00 95 ASN A C 1
ATOM 785 O O . ASN A 1 95 ? 4.329 -9.576 -11.402 1.00 94.00 95 ASN A O 1
ATOM 789 N N . ILE A 1 96 ? 5.155 -11.518 -10.641 1.00 92.38 96 ILE A N 1
ATOM 790 C CA . ILE A 1 96 ? 5.490 -12.055 -11.968 1.00 92.38 96 ILE A CA 1
ATOM 791 C C . ILE A 1 96 ? 4.269 -12.132 -12.898 1.00 92.38 96 ILE A C 1
ATOM 793 O O . ILE A 1 96 ? 4.408 -12.087 -14.116 1.00 92.38 96 ILE A O 1
ATOM 797 N N . ILE A 1 97 ? 3.061 -12.187 -12.332 1.00 94.62 97 ILE A N 1
ATOM 798 C CA . ILE A 1 97 ? 1.804 -12.146 -13.082 1.00 94.62 97 ILE A CA 1
ATOM 799 C C . ILE A 1 97 ? 1.718 -10.860 -13.920 1.00 94.62 97 ILE A C 1
ATOM 801 O O . ILE A 1 97 ? 1.331 -10.937 -15.079 1.00 94.62 97 ILE A O 1
ATOM 805 N N . PHE A 1 98 ? 2.163 -9.714 -13.396 1.00 91.94 98 PHE A N 1
ATOM 806 C CA . PHE A 1 98 ? 2.159 -8.429 -14.116 1.00 91.94 98 PHE A CA 1
ATOM 807 C C . PHE A 1 98 ? 3.201 -8.335 -15.241 1.00 91.94 98 PHE A C 1
ATOM 809 O O . PHE A 1 98 ? 3.201 -7.383 -16.014 1.00 91.94 98 PHE A O 1
ATOM 816 N N . VAL A 1 99 ? 4.124 -9.294 -15.322 1.00 91.06 99 VAL A N 1
ATOM 817 C CA . VAL A 1 99 ? 5.023 -9.440 -16.476 1.00 91.06 99 VAL A CA 1
ATOM 818 C C . VAL A 1 99 ? 4.342 -10.286 -17.551 1.00 91.06 99 VAL A C 1
ATOM 820 O O . VAL A 1 99 ? 4.454 -9.982 -18.731 1.00 91.06 99 VAL A O 1
ATOM 823 N N . ILE A 1 100 ? 3.601 -11.322 -17.156 1.00 90.31 100 ILE A N 1
ATOM 824 C CA . ILE A 1 100 ? 2.997 -12.291 -18.082 1.00 90.31 100 ILE A CA 1
ATOM 825 C C . ILE A 1 100 ? 1.720 -11.753 -18.756 1.00 90.31 100 ILE A C 1
ATOM 827 O O . ILE A 1 100 ? 1.450 -12.122 -19.901 1.00 90.31 100 ILE A O 1
ATOM 831 N N . PHE A 1 101 ? 0.947 -10.912 -18.064 1.00 83.50 101 PHE A N 1
ATOM 832 C CA . PHE A 1 101 ? -0.301 -10.304 -18.546 1.00 83.50 101 PHE A CA 1
ATOM 833 C C . PHE A 1 101 ? -0.137 -8.792 -18.709 1.00 83.50 101 PHE A C 1
ATOM 835 O O . PHE A 1 101 ? -0.626 -8.265 -19.733 1.00 83.50 101 PHE A O 1
#